Protein AF-A0A7C1D2A9-F1 (afdb_monomer_lite)

Secondary structure (DSSP, 8-state):
-EEEETTEEEE-HHIIIIIITT-TTEEEEE--IIIIIHHHH---SSS--TT-TTSSEEEETTEEEE-----SSGGGS-HHHHHHHHHHHHHHHHTT-EEEEE-SSSS--

Foldseek 3Di:
DDDPDVLEAFFAPCCCPPPNVPDPLEAEEAQELPPPVCVVVVDPDPADDPPPPQRAWDDDPSYIYGHDDDDPDCVPNDPVNVVVVVVSVVVSVVVVGRYYYYYHGRDGD

Radius of gyration: 13.37 Å; chains: 1; bounding box: 35×26×34 Å

pLDDT: mean 96.4, std 2.94, range [85.56, 98.81]

Sequence (109 aa):
MIEICPNLFVGDQDDYEQNVKYQSGWRVVHACKEPYHRQLLGYKTRGAPKDHPEYLLVTRGKRLYLNLVDVEDPAYVAKEIMDNALSFIDEALKGGDKVLVHCIQGESR

Structure (mmCIF, N/CA/C/O backbone):
data_AF-A0A7C1D2A9-F1
#
_entry.id   AF-A0A7C1D2A9-F1
#
loop_
_atom_site.group_PDB
_atom_site.id
_atom_site.type_symbol
_atom_site.label_atom_id
_atom_site.label_alt_id
_atom_site.label_comp_id
_atom_site.label_asym_id
_atom_site.label_en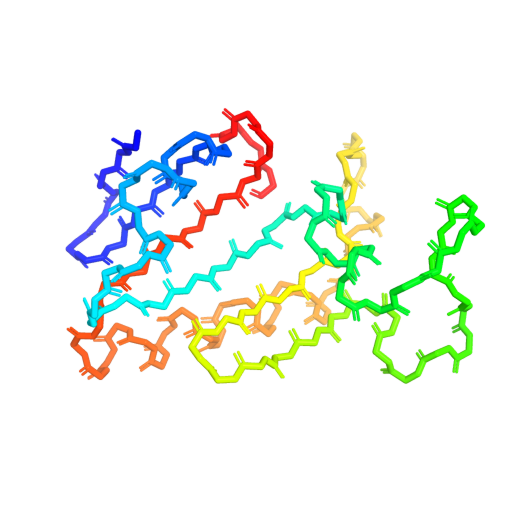tity_id
_atom_site.label_seq_id
_atom_site.pdbx_PDB_ins_code
_atom_site.Cartn_x
_atom_site.Cartn_y
_atom_site.Cartn_z
_atom_site.occupancy
_atom_site.B_iso_or_equiv
_atom_site.auth_seq_id
_atom_site.auth_comp_id
_atom_site.auth_asym_id
_atom_site.auth_atom_id
_atom_site.pdbx_PDB_model_num
ATOM 1 N N . MET A 1 1 ? 1.924 11.632 10.557 1.00 93.38 1 MET A N 1
ATOM 2 C CA . MET A 1 1 ? 0.766 10.784 10.195 1.00 93.38 1 MET A CA 1
ATOM 3 C C . MET A 1 1 ? -0.515 11.584 10.335 1.00 93.38 1 MET A C 1
ATOM 5 O O . MET A 1 1 ? -0.695 12.250 11.350 1.00 93.38 1 MET A O 1
ATOM 9 N N . ILE A 1 2 ? -1.399 11.512 9.345 1.00 97.31 2 ILE A N 1
ATOM 10 C CA . ILE A 1 2 ? -2.703 12.183 9.318 1.00 97.31 2 ILE A CA 1
ATOM 11 C C . ILE A 1 2 ? -3.786 11.125 9.109 1.00 97.31 2 ILE A C 1
ATOM 13 O O . ILE A 1 2 ? -3.669 10.294 8.213 1.00 97.31 2 ILE A O 1
ATOM 17 N N . GLU A 1 3 ? -4.838 11.157 9.923 1.00 97.94 3 GLU A N 1
ATOM 18 C CA . GLU A 1 3 ? -6.039 10.348 9.695 1.00 97.94 3 GLU A CA 1
ATOM 19 C C . GLU A 1 3 ? -6.925 11.044 8.659 1.00 97.94 3 GLU A C 1
ATOM 21 O O . GLU A 1 3 ? -7.358 12.177 8.873 1.00 97.94 3 GLU A O 1
ATOM 26 N N . ILE A 1 4 ? -7.170 10.389 7.525 1.00 96.94 4 ILE A N 1
ATOM 27 C CA . ILE A 1 4 ? -7.960 10.961 6.423 1.00 96.94 4 ILE A CA 1
ATOM 28 C C . ILE A 1 4 ? -9.430 10.542 6.487 1.00 96.94 4 ILE A C 1
ATOM 30 O O . ILE A 1 4 ? -10.318 11.306 6.114 1.00 96.94 4 ILE A O 1
ATOM 34 N N . CYS A 1 5 ? -9.702 9.342 6.993 1.00 95.56 5 CYS A N 1
ATOM 35 C CA . CYS A 1 5 ? -11.026 8.869 7.375 1.00 95.56 5 CYS A CA 1
ATOM 36 C C . CYS A 1 5 ? -10.866 7.811 8.482 1.00 95.56 5 CYS A C 1
ATOM 38 O O . CYS A 1 5 ? -9.735 7.385 8.726 1.00 95.56 5 CYS A O 1
ATOM 40 N N . PRO A 1 6 ? -11.945 7.395 9.173 1.00 97.94 6 PRO A N 1
ATOM 41 C CA . PRO A 1 6 ? -11.826 6.518 10.332 1.00 97.94 6 PRO A CA 1
ATOM 42 C C . PRO A 1 6 ? -10.964 5.287 10.050 1.00 97.94 6 PRO A C 1
ATOM 44 O O . PRO A 1 6 ? -11.265 4.509 9.143 1.00 97.94 6 PRO A O 1
ATOM 47 N N . ASN A 1 7 ? -9.912 5.115 10.853 1.00 98.38 7 ASN A N 1
ATOM 48 C CA . ASN A 1 7 ? -8.931 4.033 10.765 1.00 98.38 7 ASN A CA 1
ATOM 49 C C . ASN A 1 7 ? -8.022 4.041 9.523 1.00 98.38 7 ASN A C 1
ATOM 51 O O . ASN A 1 7 ? -7.210 3.127 9.395 1.00 98.38 7 ASN A O 1
ATOM 55 N N . LEU A 1 8 ? -8.088 5.040 8.641 1.00 98.62 8 LEU A N 1
ATOM 56 C CA . LEU A 1 8 ? -7.199 5.173 7.487 1.00 98.62 8 LEU A CA 1
ATOM 57 C C . LEU A 1 8 ? -6.278 6.380 7.650 1.00 98.62 8 LEU A C 1
ATOM 59 O O . LEU A 1 8 ? -6.717 7.528 7.731 1.00 98.62 8 LEU A O 1
ATOM 63 N N . PHE A 1 9 ? -4.982 6.103 7.631 1.00 98.56 9 PHE A N 1
ATOM 64 C CA . PHE A 1 9 ? -3.933 7.071 7.871 1.00 98.56 9 PHE A CA 1
ATOM 65 C C . PHE A 1 9 ? -2.990 7.159 6.675 1.00 98.56 9 PHE A C 1
ATOM 67 O O . PHE A 1 9 ? -2.625 6.139 6.088 1.00 98.56 9 PHE A O 1
ATOM 74 N N . VAL A 1 10 ? -2.556 8.380 6.370 1.00 98.38 10 VAL A N 1
ATOM 75 C CA . VAL A 1 10 ? -1.443 8.661 5.458 1.00 98.38 10 VAL A CA 1
ATOM 76 C C . VAL A 1 10 ? -0.267 9.182 6.275 1.00 98.38 10 VAL A C 1
ATOM 78 O O . VAL A 1 10 ? -0.446 9.985 7.196 1.00 98.38 10 VAL A O 1
ATOM 81 N N . GLY A 1 11 ? 0.938 8.710 5.979 1.00 98.00 11 GLY A N 1
ATOM 82 C CA . GLY A 1 11 ? 2.133 9.111 6.714 1.00 98.00 11 GLY A CA 1
ATOM 83 C C . GLY A 1 11 ? 3.420 8.941 5.929 1.00 98.00 11 GLY A C 1
ATOM 84 O O . GLY A 1 11 ? 3.410 8.573 4.753 1.00 98.00 11 GLY A O 1
ATOM 85 N N . ASP A 1 12 ? 4.525 9.210 6.605 1.00 98.19 12 ASP A N 1
ATOM 86 C CA . ASP A 1 12 ? 5.882 9.076 6.086 1.00 98.19 12 ASP A CA 1
ATOM 87 C C . ASP A 1 12 ? 6.586 7.810 6.612 1.00 98.19 12 ASP A C 1
ATOM 89 O O . ASP A 1 12 ? 5.978 6.896 7.185 1.00 98.19 12 ASP A O 1
ATOM 93 N N . GLN A 1 13 ? 7.889 7.704 6.356 1.00 97.94 13 GLN A N 1
ATOM 94 C CA . GLN A 1 13 ? 8.693 6.586 6.837 1.00 97.94 13 GLN A CA 1
ATOM 95 C C . GLN A 1 13 ? 8.786 6.537 8.370 1.00 97.94 13 GLN A C 1
ATOM 97 O O . GLN A 1 13 ? 8.736 5.451 8.953 1.00 97.94 13 GLN A O 1
ATOM 102 N N . ASP A 1 14 ? 8.924 7.688 9.023 1.00 98.25 14 ASP A N 1
ATOM 103 C CA . ASP A 1 14 ? 9.124 7.774 10.469 1.00 98.25 14 ASP A CA 1
ATOM 104 C C . ASP A 1 14 ? 7.835 7.437 11.219 1.00 98.25 14 ASP A C 1
ATOM 106 O O . ASP A 1 14 ? 7.874 6.735 12.233 1.00 98.25 14 ASP A O 1
ATOM 110 N N . ASP A 1 15 ? 6.683 7.825 10.671 1.00 98.44 15 ASP A N 1
ATOM 111 C CA . ASP A 1 15 ? 5.372 7.399 11.144 1.00 98.44 15 ASP A CA 1
ATOM 112 C C . ASP A 1 15 ? 5.271 5.875 11.236 1.00 98.44 15 ASP A C 1
ATOM 114 O O . ASP A 1 15 ? 4.818 5.327 12.247 1.00 98.44 15 ASP A O 1
ATOM 118 N N . TYR A 1 16 ? 5.739 5.170 10.205 1.00 98.44 16 TYR A N 1
ATOM 119 C CA . TYR A 1 16 ? 5.787 3.719 10.245 1.00 98.44 16 TYR A CA 1
ATOM 120 C C . TYR A 1 16 ? 6.815 3.209 11.262 1.00 98.44 16 TYR A C 1
ATOM 122 O O . TYR A 1 16 ? 6.458 2.416 12.139 1.00 98.44 16 TYR A O 1
ATOM 130 N N . GLU A 1 17 ? 8.079 3.628 11.148 1.00 98.31 17 GLU A N 1
ATOM 131 C CA . GLU A 1 17 ? 9.186 3.049 11.920 1.00 98.31 17 GLU A CA 1
ATOM 132 C C . GLU A 1 17 ? 9.035 3.277 13.426 1.00 98.31 17 GLU A C 1
ATOM 134 O O . GLU A 1 17 ? 9.323 2.368 14.208 1.00 98.31 17 GLU A O 1
ATOM 139 N N . GLN A 1 18 ? 8.564 4.459 13.829 1.00 98.06 18 GLN A N 1
ATOM 140 C CA . GLN A 1 18 ? 8.487 4.858 15.234 1.00 98.06 18 GLN A CA 1
ATOM 141 C C . GLN A 1 18 ? 7.130 4.549 15.866 1.00 98.06 18 GLN A C 1
ATOM 143 O O . GLN A 1 18 ? 7.076 4.196 17.044 1.00 98.06 18 GLN A O 1
ATOM 148 N N . ASN A 1 19 ? 6.032 4.639 15.103 1.00 98.00 19 ASN A N 1
ATOM 149 C CA . ASN A 1 19 ? 4.690 4.601 15.692 1.00 98.00 19 ASN A CA 1
ATOM 150 C C . ASN A 1 19 ? 3.895 3.336 15.354 1.00 98.00 19 ASN A C 1
ATOM 152 O O . ASN A 1 19 ? 3.069 2.925 16.166 1.00 98.00 19 ASN A O 1
ATOM 156 N N . VAL A 1 20 ? 4.121 2.698 14.197 1.00 98.25 20 VAL A N 1
ATOM 157 C CA . VAL A 1 20 ? 3.241 1.615 13.707 1.00 98.25 20 VAL A CA 1
ATOM 158 C C . VAL A 1 20 ? 3.913 0.244 13.661 1.00 98.25 20 VAL A C 1
ATOM 160 O O . VAL A 1 20 ? 3.267 -0.758 13.962 1.00 98.25 20 VAL A O 1
ATOM 163 N N . LYS A 1 21 ? 5.204 0.161 13.331 1.00 97.31 21 LYS A N 1
ATOM 164 C CA . LYS A 1 21 ? 5.913 -1.086 12.988 1.00 97.31 21 LYS A CA 1
ATOM 165 C C . LYS A 1 21 ? 5.703 -2.256 13.953 1.00 97.31 21 LYS A C 1
ATOM 167 O O . LYS A 1 21 ? 5.611 -3.398 13.496 1.00 97.31 21 LYS A O 1
ATOM 172 N N . TYR A 1 22 ? 5.636 -1.985 15.254 1.00 97.12 22 TYR A N 1
ATOM 173 C CA . TYR A 1 22 ? 5.490 -3.000 16.306 1.00 97.12 22 TYR A CA 1
ATOM 174 C C . TYR A 1 22 ? 4.111 -3.002 16.974 1.00 97.12 22 TYR A C 1
ATOM 176 O O . TYR A 1 22 ? 3.894 -3.735 17.937 1.00 97.12 22 TYR A O 1
ATOM 184 N N . GLN A 1 23 ? 3.174 -2.198 16.475 1.00 97.50 23 GLN A N 1
ATOM 185 C CA . GLN A 1 23 ? 1.829 -2.117 17.023 1.00 97.50 23 GLN A CA 1
ATOM 186 C C . GLN A 1 23 ? 0.925 -3.195 16.425 1.00 97.50 23 GLN A C 1
ATOM 188 O O . GLN A 1 23 ? 0.933 -3.466 15.224 1.00 97.50 23 GLN A O 1
ATOM 193 N N . SER A 1 24 ? 0.101 -3.793 17.280 1.00 96.81 24 SER A N 1
ATOM 194 C CA . SER A 1 24 ? -0.958 -4.706 16.848 1.00 96.81 24 SER A CA 1
ATOM 195 C C . SER A 1 24 ? -2.177 -3.936 16.325 1.00 96.81 24 SER A C 1
ATOM 197 O O . SER A 1 24 ? -2.326 -2.737 16.565 1.00 96.81 24 SER A O 1
ATOM 199 N N . GLY A 1 25 ? -3.043 -4.622 15.574 1.00 97.50 25 GLY A N 1
ATOM 200 C CA . GLY A 1 25 ? -4.251 -4.014 14.997 1.00 97.50 25 GLY A CA 1
ATOM 201 C C . GLY A 1 25 ? -3.993 -3.060 13.827 1.00 97.50 25 GLY A C 1
ATOM 202 O O . GLY A 1 25 ? -4.904 -2.345 13.428 1.00 97.50 25 GLY A O 1
ATOM 203 N N . TRP A 1 26 ? -2.770 -3.042 13.286 1.00 98.50 26 TRP A N 1
ATOM 204 C CA . TRP A 1 26 ? -2.421 -2.276 12.093 1.00 98.50 26 TRP A CA 1
ATOM 205 C C . TRP A 1 26 ? -2.193 -3.181 10.885 1.00 98.50 26 TRP A C 1
ATOM 207 O O . TRP A 1 26 ? -1.574 -4.245 10.992 1.00 98.50 26 TRP A O 1
ATOM 217 N N . ARG A 1 27 ? -2.642 -2.713 9.725 1.00 98.50 27 ARG A N 1
ATOM 218 C CA . ARG A 1 27 ? -2.191 -3.134 8.402 1.00 98.50 27 ARG A CA 1
ATOM 219 C C . ARG A 1 27 ? -1.446 -1.982 7.739 1.00 98.50 27 ARG A C 1
ATOM 221 O O . ARG A 1 27 ? -1.772 -0.819 7.954 1.00 98.50 27 ARG A O 1
ATOM 228 N N . VAL A 1 28 ? -0.416 -2.305 6.964 1.00 98.75 28 VAL A N 1
ATOM 229 C CA . VAL A 1 28 ? 0.483 -1.298 6.384 1.00 98.75 28 VAL A CA 1
ATOM 230 C C . VAL A 1 28 ? 0.627 -1.515 4.887 1.00 98.75 28 VAL A C 1
ATOM 232 O O . VAL A 1 28 ? 0.897 -2.633 4.449 1.00 98.75 28 VAL A O 1
ATOM 235 N N . VAL A 1 29 ? 0.485 -0.438 4.121 1.00 98.81 29 VAL A N 1
ATOM 236 C CA . VAL A 1 29 ? 0.862 -0.367 2.711 1.00 98.81 29 VAL A CA 1
ATOM 237 C C . VAL A 1 29 ? 2.159 0.430 2.617 1.00 98.81 29 VAL A C 1
ATOM 239 O O . VAL A 1 29 ? 2.171 1.645 2.811 1.00 98.81 29 VAL A O 1
ATOM 242 N N . HIS A 1 30 ? 3.255 -0.262 2.315 1.00 98.62 30 HIS A N 1
ATOM 243 C CA . HIS A 1 30 ? 4.523 0.360 1.952 1.00 98.62 30 HIS A CA 1
ATOM 244 C C . HIS A 1 30 ? 4.453 0.794 0.482 1.00 98.62 30 HIS A C 1
ATOM 246 O O . HIS A 1 30 ? 4.875 0.052 -0.410 1.00 98.62 30 HIS A O 1
ATOM 252 N N . ALA A 1 31 ? 3.935 1.996 0.220 1.00 97.88 31 ALA A N 1
ATOM 253 C CA . ALA A 1 31 ? 3.834 2.613 -1.107 1.00 97.88 31 ALA A CA 1
ATOM 254 C C . ALA A 1 31 ? 5.188 3.165 -1.598 1.00 97.88 31 ALA A C 1
ATOM 256 O O . ALA A 1 31 ? 5.317 4.263 -2.139 1.00 97.88 31 ALA A O 1
ATOM 257 N N . CYS A 1 32 ? 6.258 2.406 -1.368 1.00 96.38 32 CYS A N 1
ATOM 258 C CA . CYS A 1 32 ? 7.602 2.762 -1.779 1.00 96.38 32 CYS A CA 1
ATOM 259 C C . CYS A 1 32 ? 8.487 1.527 -1.944 1.00 96.38 32 CYS A C 1
ATOM 261 O O . CYS A 1 32 ? 8.531 0.616 -1.114 1.00 96.38 32 CYS A O 1
ATOM 263 N N . LYS A 1 33 ? 9.270 1.551 -3.021 1.00 95.69 33 LYS A N 1
ATOM 264 C CA . LYS A 1 33 ? 10.285 0.545 -3.310 1.00 95.69 33 LYS A CA 1
ATOM 265 C C . LYS A 1 33 ? 11.379 0.507 -2.239 1.00 95.69 33 LYS A C 1
ATOM 267 O O . LYS A 1 33 ? 11.814 -0.570 -1.829 1.00 95.69 33 LYS A O 1
ATOM 272 N N . GLU A 1 34 ? 11.873 1.683 -1.855 1.00 95.94 34 GLU A N 1
ATOM 273 C CA . GLU A 1 34 ? 12.949 1.844 -0.877 1.00 95.94 34 GLU A CA 1
ATOM 274 C C . GLU A 1 34 ? 12.370 2.299 0.474 1.00 95.94 34 GLU A C 1
ATOM 276 O O . GLU A 1 34 ? 11.541 3.207 0.472 1.00 95.94 34 GLU A O 1
ATOM 281 N N . PRO A 1 35 ? 12.817 1.729 1.609 1.00 96.75 35 PRO A N 1
ATOM 282 C CA . PRO A 1 35 ? 13.672 0.544 1.704 1.00 96.75 35 PRO A CA 1
ATOM 283 C C . PRO A 1 35 ? 12.899 -0.784 1.578 1.00 96.75 35 PRO A C 1
ATOM 285 O O . PRO A 1 35 ? 13.513 -1.830 1.379 1.00 96.75 35 PRO A O 1
ATOM 288 N N . TYR A 1 36 ? 11.572 -0.769 1.718 1.00 97.94 36 TYR A N 1
ATOM 289 C CA . TYR A 1 36 ? 10.803 -1.942 2.147 1.00 97.94 36 TYR A CA 1
ATOM 290 C C . TYR A 1 36 ? 10.729 -3.078 1.129 1.00 97.94 36 TYR A C 1
ATOM 292 O O . TYR A 1 36 ? 11.104 -4.205 1.452 1.00 97.94 36 TYR A O 1
ATOM 300 N N . HIS A 1 37 ? 10.283 -2.803 -0.099 1.00 98.06 37 HIS A N 1
ATOM 301 C CA . HIS A 1 37 ? 10.190 -3.832 -1.138 1.00 98.06 37 HIS A CA 1
ATOM 302 C C . HIS A 1 37 ? 11.572 -4.417 -1.469 1.00 98.06 37 HIS A C 1
ATOM 304 O O . HIS A 1 37 ? 11.742 -5.633 -1.579 1.00 98.06 37 HIS A O 1
ATOM 310 N N . ARG A 1 38 ? 12.597 -3.554 -1.547 1.00 97.94 38 ARG A N 1
ATOM 311 C CA . ARG A 1 38 ? 13.983 -3.991 -1.757 1.00 97.94 38 ARG A CA 1
ATOM 312 C C . ARG A 1 38 ? 14.482 -4.889 -0.642 1.00 97.94 38 ARG A C 1
ATOM 314 O O . ARG A 1 38 ? 15.068 -5.928 -0.928 1.00 97.94 38 ARG A O 1
ATOM 321 N N . GLN A 1 39 ? 14.332 -4.468 0.608 1.00 97.69 39 GLN A N 1
ATOM 322 C CA . GLN A 1 39 ? 14.820 -5.243 1.744 1.00 97.69 39 GLN A CA 1
ATOM 323 C C . GLN A 1 39 ? 14.113 -6.593 1.833 1.00 97.69 39 GLN A C 1
ATOM 325 O O . GLN A 1 39 ? 14.776 -7.591 2.105 1.00 97.69 39 GLN A O 1
ATOM 330 N N . LEU A 1 40 ? 12.811 -6.632 1.540 1.00 97.88 40 LEU A N 1
ATOM 331 C CA . LEU A 1 40 ? 12.028 -7.861 1.549 1.00 97.88 40 LEU A CA 1
ATOM 332 C C . LEU A 1 40 ? 12.515 -8.876 0.505 1.00 97.88 40 LEU A C 1
ATOM 334 O O . LEU A 1 40 ? 12.693 -10.044 0.839 1.00 97.88 40 LEU A O 1
ATOM 338 N N . LEU A 1 41 ? 12.743 -8.442 -0.739 1.00 97.44 41 LEU A N 1
ATOM 339 C CA . LEU A 1 41 ? 13.173 -9.334 -1.825 1.00 97.44 41 LEU A CA 1
ATOM 340 C C . LEU A 1 41 ? 14.699 -9.501 -1.927 1.00 97.44 41 LEU A C 1
ATOM 342 O O . LEU A 1 41 ? 15.193 -10.339 -2.676 1.00 97.44 41 LEU A O 1
ATOM 346 N N . GLY A 1 42 ? 15.476 -8.685 -1.215 1.00 97.69 42 GLY A N 1
ATOM 347 C CA . GLY A 1 42 ? 16.930 -8.808 -1.105 1.00 97.69 42 GLY A CA 1
ATOM 348 C C . GLY A 1 42 ? 17.745 -8.402 -2.342 1.00 97.69 42 GLY A C 1
ATOM 349 O O . GLY A 1 42 ? 18.975 -8.518 -2.310 1.00 97.69 42 GLY A O 1
ATOM 350 N N . TYR A 1 43 ? 17.126 -7.894 -3.415 1.00 96.44 43 TYR A N 1
ATOM 351 C CA . TYR A 1 43 ? 17.844 -7.558 -4.651 1.00 96.44 43 TYR A CA 1
ATOM 352 C C . TYR A 1 43 ? 18.830 -6.389 -4.473 1.00 96.44 43 TYR A C 1
ATOM 354 O O . TYR A 1 43 ? 18.544 -5.361 -3.848 1.00 96.44 43 TYR A O 1
ATOM 362 N N . LYS A 1 44 ? 20.019 -6.536 -5.072 1.00 94.75 44 LYS A N 1
ATOM 363 C CA . LYS A 1 44 ? 21.121 -5.552 -5.007 1.00 94.75 44 LYS A CA 1
ATOM 364 C C . LYS A 1 44 ? 21.244 -4.681 -6.260 1.00 94.75 44 LYS A C 1
ATOM 366 O O . LYS A 1 44 ? 21.914 -3.656 -6.238 1.00 94.75 44 LYS A O 1
ATOM 371 N N . THR A 1 45 ? 20.563 -5.058 -7.337 1.00 94.69 45 THR A N 1
ATOM 372 C CA . THR A 1 45 ? 20.468 -4.312 -8.601 1.00 94.69 45 THR A CA 1
ATOM 373 C C . THR A 1 45 ? 19.638 -3.035 -8.458 1.00 94.69 45 THR A C 1
ATOM 375 O O . THR A 1 45 ? 18.960 -2.824 -7.454 1.00 94.69 45 THR A O 1
ATOM 378 N N . ARG A 1 46 ? 19.628 -2.160 -9.475 1.00 91.94 46 ARG A N 1
ATOM 379 C CA . ARG A 1 46 ? 18.857 -0.901 -9.428 1.00 91.94 46 ARG A CA 1
ATOM 380 C C . ARG A 1 46 ? 17.364 -1.123 -9.154 1.00 91.94 46 ARG A C 1
ATOM 382 O O . ARG A 1 46 ? 16.781 -0.336 -8.414 1.00 91.94 46 ARG A O 1
ATOM 389 N N . GLY A 1 47 ? 16.768 -2.188 -9.681 1.00 92.50 47 GLY A N 1
ATOM 390 C CA . GLY A 1 47 ? 15.396 -2.616 -9.390 1.00 92.50 47 GLY A CA 1
ATOM 391 C C . GLY A 1 47 ? 15.304 -4.130 -9.224 1.00 92.50 47 GLY A C 1
ATOM 392 O O . GLY A 1 47 ? 16.294 -4.825 -9.465 1.00 92.50 47 GLY A O 1
ATOM 393 N N . ALA A 1 48 ? 14.129 -4.614 -8.818 1.00 95.44 48 ALA A N 1
ATOM 394 C CA . ALA A 1 48 ? 13.832 -6.042 -8.772 1.00 95.44 48 ALA A CA 1
ATOM 395 C C . ALA A 1 48 ? 14.015 -6.686 -10.167 1.00 95.44 48 ALA A C 1
ATOM 397 O O . ALA A 1 48 ? 13.835 -5.994 -11.177 1.00 95.44 48 ALA A O 1
ATOM 398 N N . PRO A 1 49 ? 14.383 -7.977 -10.254 1.00 95.06 49 PRO A N 1
ATOM 399 C CA . PRO A 1 49 ? 14.391 -8.709 -11.522 1.00 95.06 49 PRO A CA 1
ATOM 400 C C . PRO A 1 49 ? 13.003 -8.675 -12.173 1.00 95.06 49 PRO A C 1
ATOM 402 O O . PRO A 1 49 ? 12.005 -8.891 -11.492 1.00 95.06 49 PRO A O 1
ATOM 405 N N . LYS A 1 50 ? 12.927 -8.372 -13.475 1.00 94.38 50 LYS A N 1
ATOM 406 C CA . LYS A 1 50 ? 11.643 -8.173 -14.183 1.00 94.38 50 LYS A CA 1
ATOM 407 C C . LYS A 1 50 ? 10.792 -9.442 -14.273 1.00 94.38 50 LYS A C 1
ATOM 409 O O . LYS A 1 50 ? 9.586 -9.354 -14.445 1.00 94.38 50 LYS A O 1
ATOM 414 N N . ASP A 1 51 ? 11.439 -10.594 -14.199 1.00 95.69 51 ASP A N 1
ATOM 415 C CA . ASP A 1 51 ? 10.857 -11.931 -14.196 1.00 95.69 51 ASP A CA 1
ATOM 416 C C . ASP A 1 51 ? 10.523 -12.435 -12.783 1.00 95.69 51 ASP A C 1
ATOM 418 O O . ASP A 1 51 ? 10.005 -13.540 -12.630 1.00 95.69 51 ASP A O 1
ATOM 422 N N . HIS A 1 52 ? 10.791 -11.641 -11.739 1.00 96.69 52 HIS A N 1
ATOM 423 C CA . HIS A 1 52 ? 10.432 -12.014 -10.379 1.00 96.69 52 HIS A CA 1
ATOM 424 C C . HIS A 1 52 ? 8.899 -12.035 -10.235 1.00 96.69 52 HIS A C 1
ATOM 426 O O . HIS A 1 52 ? 8.251 -11.042 -10.571 1.00 96.69 52 HIS A O 1
ATOM 432 N N . PRO A 1 53 ? 8.295 -13.104 -9.685 1.00 96.88 53 PRO A N 1
ATOM 433 C CA . PRO A 1 53 ? 6.835 -13.203 -9.557 1.00 96.88 53 PRO A CA 1
ATOM 434 C C . PRO A 1 53 ? 6.244 -12.100 -8.670 1.00 96.88 53 PRO A C 1
ATOM 436 O O . PRO A 1 53 ? 5.098 -11.708 -8.826 1.00 96.88 53 PRO A O 1
ATOM 439 N N . GLU A 1 54 ? 7.057 -11.572 -7.759 1.00 97.62 54 GLU A N 1
ATOM 440 C CA . GLU A 1 54 ? 6.706 -10.479 -6.848 1.00 97.62 54 GLU A CA 1
ATOM 441 C C . GLU A 1 54 ? 7.299 -9.137 -7.310 1.00 97.62 54 GLU A C 1
ATOM 443 O O . GLU A 1 54 ? 7.644 -8.293 -6.494 1.00 97.62 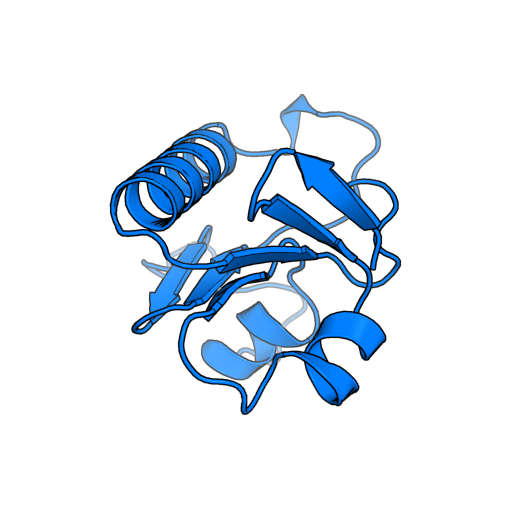54 GLU A O 1
ATOM 448 N N . TYR A 1 55 ? 7.521 -8.949 -8.617 1.00 97.69 55 TYR A N 1
ATOM 449 C CA . TYR A 1 55 ? 8.163 -7.739 -9.141 1.00 97.69 55 TYR A CA 1
ATOM 450 C C . TYR A 1 55 ? 7.384 -6.458 -8.818 1.00 97.69 55 TYR A C 1
ATOM 452 O O . TYR A 1 55 ? 8.002 -5.444 -8.493 1.00 97.69 55 TYR A O 1
ATOM 460 N N . LEU A 1 56 ? 6.055 -6.478 -8.955 1.00 97.62 56 LEU A N 1
ATOM 461 C CA . LEU A 1 56 ? 5.212 -5.296 -8.748 1.00 97.62 56 LEU A CA 1
ATOM 462 C C . LEU A 1 56 ? 4.862 -5.088 -7.279 1.00 97.62 56 LEU A C 1
ATOM 464 O O . LEU A 1 56 ? 4.881 -3.958 -6.787 1.00 97.62 56 LEU A O 1
ATOM 468 N N . LEU A 1 57 ? 4.505 -6.170 -6.596 1.00 98.19 57 LEU A N 1
ATOM 469 C CA . LEU A 1 57 ? 4.017 -6.133 -5.233 1.00 98.19 57 LEU A CA 1
ATOM 470 C C . LEU A 1 57 ? 4.135 -7.492 -4.564 1.00 98.19 57 LEU A C 1
ATOM 472 O O . LEU A 1 57 ? 4.257 -8.530 -5.216 1.00 98.19 57 LEU A O 1
ATOM 476 N N . VAL A 1 58 ? 4.031 -7.470 -3.241 1.00 98.38 58 VAL A N 1
ATOM 477 C CA . VAL A 1 58 ? 3.970 -8.672 -2.425 1.00 98.38 58 VAL A CA 1
ATOM 478 C C . VAL A 1 58 ? 3.295 -8.404 -1.092 1.00 98.38 58 VAL A C 1
ATOM 480 O O . VAL A 1 58 ? 3.565 -7.402 -0.431 1.00 98.38 58 VAL A O 1
ATOM 483 N N . THR A 1 59 ? 2.460 -9.34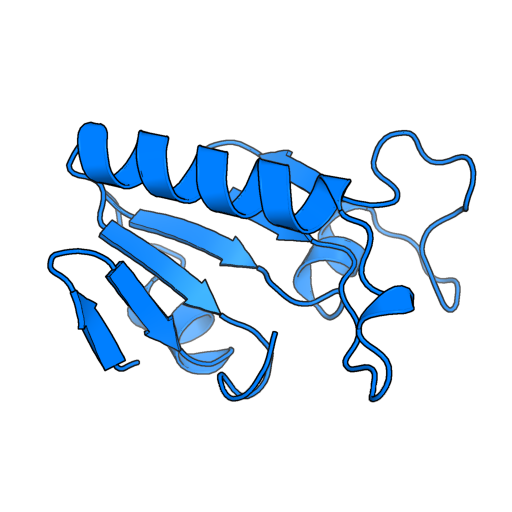4 -0.657 1.00 98.31 59 THR A N 1
ATOM 484 C CA . THR A 1 59 ? 1.853 -9.332 0.677 1.00 98.31 59 THR A CA 1
ATOM 485 C C . THR A 1 59 ? 2.571 -10.317 1.593 1.00 98.31 59 THR A C 1
ATOM 487 O O . THR A 1 59 ? 2.832 -11.470 1.232 1.00 98.31 59 THR A O 1
ATOM 490 N N . ARG A 1 60 ? 2.880 -9.877 2.814 1.00 97.69 60 ARG A N 1
ATOM 491 C CA . ARG A 1 60 ? 3.359 -10.724 3.914 1.00 97.69 60 ARG A CA 1
ATOM 492 C C . ARG A 1 60 ? 2.578 -10.371 5.175 1.00 97.69 60 ARG A C 1
ATOM 494 O O . ARG A 1 60 ? 2.798 -9.327 5.785 1.00 97.69 60 ARG A O 1
ATOM 501 N N . GLY A 1 61 ? 1.658 -11.246 5.576 1.00 96.19 61 GLY A N 1
ATOM 502 C CA . GLY A 1 61 ? 0.802 -11.016 6.741 1.00 96.19 61 GLY A CA 1
ATOM 503 C C . GLY A 1 61 ? 0.003 -9.716 6.611 1.00 96.19 61 GLY A C 1
ATOM 504 O O . GLY A 1 61 ? -0.680 -9.502 5.617 1.00 96.19 61 GLY A O 1
ATOM 505 N N . LYS A 1 62 ? 0.118 -8.830 7.606 1.00 97.69 62 LYS A N 1
ATOM 506 C CA . LYS A 1 62 ? -0.575 -7.530 7.643 1.00 97.69 62 LYS A CA 1
ATOM 507 C C . LYS A 1 62 ? 0.144 -6.413 6.870 1.00 97.69 62 LYS A C 1
ATOM 509 O O . LYS A 1 62 ? -0.094 -5.237 7.133 1.00 97.69 62 LYS A O 1
ATOM 514 N N . ARG A 1 63 ? 1.045 -6.750 5.947 1.00 98.38 63 ARG A N 1
ATOM 515 C CA . ARG A 1 63 ? 1.835 -5.766 5.199 1.00 98.38 63 ARG A CA 1
ATOM 516 C C . ARG A 1 63 ? 1.799 -6.039 3.703 1.00 98.38 63 ARG A C 1
ATOM 518 O O . ARG A 1 63 ? 2.079 -7.160 3.277 1.00 98.38 63 ARG A O 1
ATOM 525 N N . LEU A 1 64 ? 1.505 -4.995 2.939 1.00 98.81 64 LEU A N 1
ATOM 526 C CA . LEU A 1 64 ? 1.607 -4.948 1.488 1.00 98.81 64 LEU A CA 1
ATOM 527 C C . LEU A 1 64 ? 2.829 -4.107 1.114 1.00 98.81 64 LEU A C 1
ATOM 529 O O . LEU A 1 64 ? 2.989 -2.983 1.586 1.00 98.81 64 LEU A O 1
ATOM 533 N N . TYR A 1 65 ? 3.694 -4.659 0.274 1.00 98.69 65 TYR A N 1
ATOM 534 C CA . TYR A 1 65 ? 4.924 -4.028 -0.183 1.00 98.69 65 TYR A CA 1
ATOM 535 C C . TYR A 1 65 ? 4.807 -3.749 -1.670 1.00 98.69 65 TYR A C 1
ATOM 537 O O . TYR A 1 65 ? 4.622 -4.684 -2.446 1.00 98.69 65 TYR A O 1
ATOM 545 N N . LEU A 1 66 ? 4.924 -2.484 -2.065 1.00 98.31 66 LEU A N 1
ATOM 546 C CA . LEU A 1 66 ? 4.762 -2.062 -3.452 1.00 98.31 66 LEU A CA 1
ATOM 547 C C . LEU A 1 66 ? 6.109 -1.641 -4.038 1.00 98.31 66 LEU A C 1
ATOM 549 O O . LEU A 1 66 ? 6.850 -0.856 -3.442 1.00 98.31 66 LEU A O 1
ATOM 553 N N . ASN A 1 67 ? 6.420 -2.105 -5.245 1.00 96.94 67 ASN A N 1
ATOM 554 C CA . ASN A 1 67 ? 7.572 -1.637 -6.009 1.00 96.94 67 ASN A CA 1
ATOM 555 C C . ASN A 1 67 ? 7.254 -0.307 -6.712 1.00 96.94 67 ASN A C 1
ATOM 557 O O . ASN A 1 67 ? 7.294 -0.203 -7.936 1.00 96.94 67 ASN A O 1
ATOM 561 N N . LEU A 1 68 ? 6.914 0.714 -5.922 1.00 95.00 68 LEU A N 1
ATOM 562 C CA . LEU A 1 68 ? 6.596 2.055 -6.407 1.00 95.00 68 LEU A CA 1
ATOM 563 C C . LEU A 1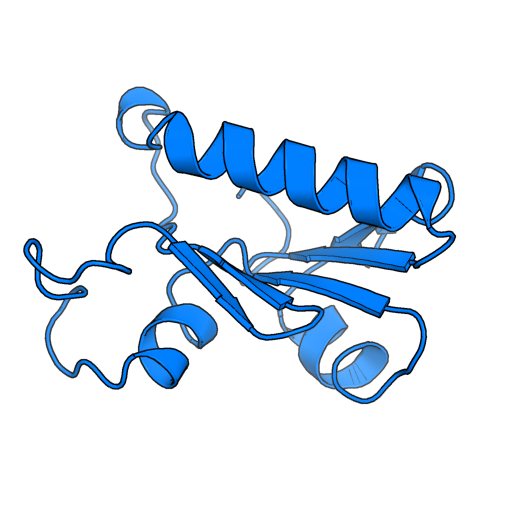 68 ? 7.787 3.000 -6.272 1.00 95.00 68 LEU A C 1
ATOM 565 O O . LEU A 1 68 ? 8.422 3.115 -5.218 1.00 95.00 68 LEU A O 1
ATOM 569 N N . VAL A 1 69 ? 8.058 3.725 -7.348 1.00 91.81 69 VAL A N 1
ATOM 570 C CA . VAL A 1 69 ? 8.945 4.889 -7.365 1.00 91.81 69 VAL A CA 1
ATOM 571 C C . VAL A 1 69 ? 8.114 6.119 -7.688 1.00 91.81 69 VAL A C 1
ATOM 573 O O . VAL A 1 69 ? 7.038 5.998 -8.265 1.00 91.81 69 VAL A O 1
ATOM 576 N N . ASP A 1 70 ? 8.590 7.282 -7.260 1.00 89.25 70 ASP A N 1
ATOM 577 C CA . ASP A 1 70 ? 7.911 8.534 -7.568 1.00 89.25 70 ASP A CA 1
ATOM 578 C C . ASP A 1 70 ? 8.120 8.861 -9.049 1.00 89.25 70 ASP A C 1
ATOM 580 O O . ASP A 1 70 ? 9.251 8.795 -9.544 1.00 89.25 70 ASP A O 1
ATOM 584 N N . VAL A 1 71 ? 7.027 9.111 -9.763 1.00 89.81 71 VAL A N 1
ATOM 585 C CA . VAL A 1 71 ? 7.005 9.318 -11.214 1.00 89.81 71 VAL A CA 1
ATOM 586 C C . VAL A 1 71 ? 6.048 10.452 -11.544 1.00 89.81 71 VAL A C 1
ATOM 588 O O . VAL A 1 71 ? 4.972 10.546 -10.966 1.00 89.81 71 VAL A O 1
ATOM 591 N N . GLU A 1 72 ? 6.430 11.298 -12.499 1.00 90.06 72 GLU A N 1
ATOM 592 C CA . GLU A 1 72 ? 5.588 12.420 -12.936 1.00 90.06 72 GLU A CA 1
ATOM 593 C C . GLU A 1 72 ? 4.385 11.958 -13.767 1.00 90.06 72 GLU A C 1
ATOM 595 O O . GLU A 1 72 ? 3.318 12.561 -13.701 1.00 90.06 72 GLU A O 1
ATOM 600 N N . ASP A 1 73 ? 4.557 10.888 -14.551 1.00 91.25 73 ASP A N 1
ATOM 601 C CA . ASP A 1 73 ? 3.515 10.344 -15.419 1.00 91.25 73 ASP A CA 1
ATOM 602 C C . ASP A 1 73 ? 2.847 9.118 -14.760 1.00 91.25 73 ASP A C 1
ATOM 604 O O . ASP A 1 73 ? 3.492 8.069 -14.603 1.00 91.25 73 ASP A O 1
ATOM 608 N N . PRO A 1 74 ? 1.550 9.209 -14.403 1.00 86.69 74 PRO A N 1
ATOM 609 C CA . PRO A 1 74 ? 0.795 8.112 -13.804 1.00 86.69 74 PRO A CA 1
ATOM 610 C C . PRO A 1 74 ? 0.738 6.846 -14.663 1.00 86.69 74 PRO A C 1
ATOM 612 O O . PRO A 1 74 ? 0.501 5.768 -14.121 1.00 86.69 74 PRO A O 1
ATOM 615 N N . ALA A 1 75 ? 0.972 6.932 -15.978 1.00 90.75 75 ALA A N 1
ATOM 616 C CA . ALA A 1 75 ? 1.012 5.765 -16.858 1.00 90.75 75 ALA A CA 1
ATOM 617 C C . ALA A 1 75 ? 2.120 4.761 -16.480 1.00 90.7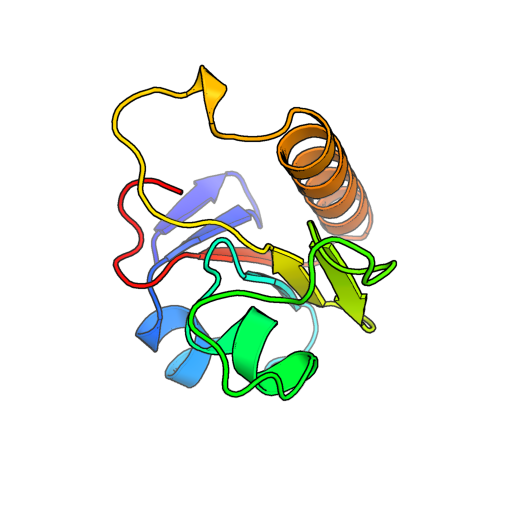5 75 ALA A C 1
ATOM 619 O O . ALA A 1 75 ? 2.033 3.585 -16.839 1.00 90.75 75 ALA A O 1
ATOM 620 N N . TYR A 1 76 ? 3.141 5.194 -15.730 1.00 89.62 76 TYR A N 1
ATOM 621 C CA . TYR A 1 76 ? 4.176 4.308 -15.188 1.00 89.62 76 TYR A CA 1
ATOM 622 C C . TYR A 1 76 ? 3.768 3.595 -13.896 1.00 89.62 76 TYR A C 1
ATOM 624 O O . TYR A 1 76 ? 4.498 2.713 -13.435 1.00 89.62 76 TYR A O 1
ATOM 632 N N . VAL A 1 77 ? 2.612 3.927 -13.318 1.00 93.06 77 VAL A N 1
ATOM 633 C CA . VAL A 1 77 ? 2.057 3.196 -12.182 1.00 93.06 77 VAL A CA 1
ATOM 634 C C . VAL A 1 77 ? 1.137 2.095 -12.694 1.00 93.06 77 VAL A C 1
ATOM 636 O O . VAL A 1 77 ? 0.073 2.342 -13.260 1.00 93.06 77 VAL A O 1
ATOM 639 N N . ALA A 1 78 ? 1.553 0.844 -12.498 1.00 94.88 78 ALA A N 1
ATOM 640 C CA . ALA A 1 78 ? 0.778 -0.307 -12.939 1.00 94.88 78 ALA A CA 1
ATOM 641 C C . ALA A 1 78 ? -0.596 -0.342 -12.248 1.00 94.88 78 ALA A C 1
ATOM 643 O O . ALA A 1 78 ? -0.680 -0.297 -11.021 1.00 94.88 78 ALA A O 1
ATOM 644 N N . LYS A 1 79 ? -1.670 -0.512 -13.032 1.00 95.56 79 LYS A N 1
ATOM 645 C CA . LYS A 1 79 ? -3.044 -0.637 -12.510 1.00 95.56 79 LYS A CA 1
ATOM 646 C C . LYS A 1 79 ? -3.162 -1.729 -11.442 1.00 95.56 79 LYS A C 1
ATOM 648 O O . LYS A 1 79 ? -3.843 -1.539 -10.443 1.00 95.56 79 LYS A O 1
ATOM 653 N N . GLU A 1 80 ? -2.447 -2.836 -11.630 1.00 96.81 80 GLU A N 1
ATOM 654 C CA . GLU A 1 80 ? -2.403 -3.952 -10.683 1.00 96.81 80 GLU A CA 1
ATOM 655 C C . GLU A 1 80 ? -1.942 -3.524 -9.282 1.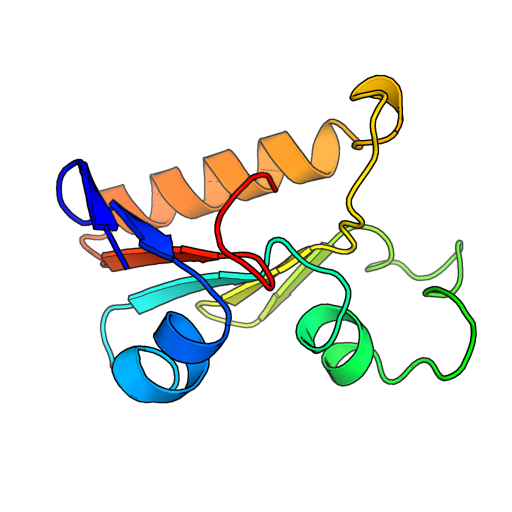00 96.81 80 GLU A C 1
ATOM 657 O O . GLU A 1 80 ? -2.492 -4.004 -8.293 1.00 96.81 80 GLU A O 1
ATOM 662 N N . ILE A 1 81 ? -0.992 -2.588 -9.178 1.00 97.00 81 ILE A N 1
ATOM 663 C CA . ILE A 1 81 ? -0.551 -2.050 -7.886 1.00 97.00 81 ILE A CA 1
ATOM 664 C C . ILE A 1 81 ? -1.702 -1.313 -7.197 1.00 97.00 81 ILE A C 1
ATOM 666 O O . ILE A 1 81 ? -1.974 -1.570 -6.024 1.00 97.00 81 ILE A O 1
ATOM 670 N N . MET A 1 82 ? -2.400 -0.439 -7.927 1.00 96.50 82 MET A N 1
ATOM 671 C CA . MET A 1 82 ? -3.518 0.332 -7.378 1.00 96.50 82 MET A CA 1
ATOM 672 C C . MET A 1 82 ? -4.682 -0.569 -6.964 1.00 96.50 82 MET A C 1
ATOM 674 O O . MET A 1 82 ? -5.184 -0.447 -5.849 1.00 96.50 82 MET A O 1
ATOM 678 N N . ASP A 1 83 ? -5.078 -1.511 -7.822 1.00 98.00 83 ASP A N 1
ATOM 679 C CA . ASP A 1 83 ? -6.184 -2.432 -7.545 1.00 98.00 83 ASP A CA 1
ATOM 680 C C . ASP A 1 83 ? -5.914 -3.276 -6.285 1.00 98.00 83 ASP A C 1
ATOM 682 O O . ASP A 1 83 ? -6.794 -3.430 -5.431 1.00 98.00 83 ASP A O 1
ATOM 686 N N . ASN A 1 84 ? -4.686 -3.788 -6.133 1.00 98.19 84 ASN A N 1
ATOM 687 C CA . ASN A 1 84 ? -4.295 -4.568 -4.957 1.00 98.19 84 ASN A CA 1
ATOM 688 C C . ASN A 1 84 ? -4.196 -3.704 -3.696 1.00 98.19 84 ASN A C 1
ATOM 690 O O . ASN A 1 84 ? -4.630 -4.145 -2.633 1.00 98.19 84 ASN A O 1
ATOM 694 N N . ALA A 1 85 ? -3.668 -2.480 -3.793 1.00 98.25 85 ALA A N 1
ATOM 695 C CA . ALA A 1 85 ? -3.606 -1.564 -2.657 1.00 98.25 85 ALA A CA 1
ATOM 696 C C . ALA A 1 85 ? -5.009 -1.213 -2.147 1.00 98.25 85 ALA A C 1
ATOM 698 O O . ALA A 1 85 ? -5.276 -1.347 -0.954 1.00 98.25 85 ALA A O 1
ATOM 699 N N . LEU A 1 86 ? -5.927 -0.848 -3.046 1.00 98.19 86 LEU A N 1
ATOM 700 C CA . LEU A 1 86 ? -7.310 -0.527 -2.691 1.00 98.19 86 LEU A CA 1
ATOM 701 C C . LEU A 1 86 ? -8.035 -1.727 -2.074 1.00 98.19 86 LEU A C 1
ATOM 703 O O . LEU A 1 86 ? -8.684 -1.573 -1.042 1.00 98.19 86 LEU A O 1
ATOM 707 N N . SER A 1 87 ? -7.879 -2.921 -2.653 1.00 98.44 87 SER A N 1
ATOM 708 C CA . SER A 1 87 ? -8.482 -4.146 -2.108 1.00 98.44 87 SER A CA 1
ATOM 709 C C . SER A 1 87 ? -7.933 -4.469 -0.714 1.00 98.44 87 SER A C 1
ATOM 711 O O . SER A 1 87 ? -8.694 -4.749 0.209 1.00 98.44 87 SER A O 1
ATOM 713 N N . PHE A 1 88 ? -6.616 -4.347 -0.525 1.00 98.62 88 PHE A N 1
ATOM 714 C CA . PHE A 1 88 ? -5.965 -4.582 0.762 1.00 98.62 88 PHE A CA 1
ATOM 715 C C . PHE A 1 88 ? -6.430 -3.596 1.846 1.00 98.62 88 PHE A C 1
ATOM 717 O O . PHE A 1 88 ? -6.636 -4.000 2.995 1.00 98.62 88 PHE A O 1
ATOM 724 N N . ILE A 1 89 ? -6.607 -2.319 1.487 1.00 98.50 89 ILE A N 1
ATOM 725 C CA . ILE A 1 89 ? -7.129 -1.269 2.374 1.00 98.50 89 ILE A CA 1
ATOM 726 C C . ILE A 1 89 ? -8.596 -1.548 2.729 1.00 98.50 89 ILE A C 1
ATOM 728 O O . ILE A 1 89 ? -8.961 -1.496 3.900 1.00 98.50 89 ILE A O 1
ATOM 732 N N . ASP A 1 90 ? -9.439 -1.883 1.755 1.00 98.44 90 ASP A N 1
ATOM 733 C CA . ASP A 1 90 ? -10.861 -2.160 1.989 1.00 98.44 90 ASP A CA 1
ATOM 734 C C . ASP A 1 90 ? -11.065 -3.375 2.913 1.00 98.44 90 ASP A C 1
ATOM 736 O O . ASP A 1 90 ? -11.799 -3.301 3.902 1.00 98.44 90 ASP A O 1
ATOM 740 N N . GLU A 1 91 ? -10.350 -4.474 2.663 1.00 98.31 91 GLU A N 1
ATOM 741 C CA . GLU A 1 91 ? -10.380 -5.661 3.526 1.00 98.31 91 GLU A CA 1
ATOM 742 C C . GLU A 1 91 ? -9.912 -5.362 4.954 1.00 98.31 91 GLU A C 1
ATOM 744 O O . GLU A 1 91 ? -10.457 -5.901 5.921 1.00 98.31 91 GLU A O 1
ATOM 749 N N . ALA A 1 92 ? -8.895 -4.510 5.097 1.00 98.12 92 ALA A N 1
ATOM 750 C CA . ALA A 1 92 ? -8.380 -4.084 6.389 1.00 98.12 92 ALA A CA 1
ATOM 751 C C . ALA A 1 92 ? -9.434 -3.335 7.205 1.00 98.12 92 ALA A C 1
ATOM 753 O O . ALA A 1 92 ? -9.715 -3.696 8.350 1.00 98.12 92 ALA A O 1
ATOM 754 N N . LEU A 1 93 ? -10.036 -2.318 6.587 1.00 98.25 93 LEU A N 1
ATOM 755 C CA . LEU A 1 93 ? -11.011 -1.447 7.230 1.00 98.25 93 LEU A CA 1
ATOM 756 C C . LEU A 1 93 ? -12.287 -2.215 7.589 1.00 98.25 93 LEU A C 1
ATOM 758 O O . LEU A 1 93 ? -12.794 -2.068 8.701 1.00 98.25 93 LEU A O 1
ATOM 762 N N . LYS A 1 94 ? -12.765 -3.111 6.712 1.00 98.12 94 LYS A N 1
ATOM 763 C CA . LYS A 1 94 ? -13.890 -4.019 7.013 1.00 98.12 94 LYS A CA 1
ATOM 764 C C . LYS A 1 94 ? -13.603 -4.948 8.192 1.00 98.12 94 LYS A C 1
ATOM 766 O O . LYS A 1 94 ? -14.518 -5.296 8.932 1.00 98.12 94 LYS A O 1
ATOM 771 N N . GLY A 1 95 ? -12.342 -5.338 8.372 1.00 97.00 95 GLY A N 1
ATOM 772 C CA . GLY A 1 95 ? -11.883 -6.131 9.511 1.00 97.00 95 GLY A CA 1
ATOM 773 C C . GLY A 1 95 ? -11.705 -5.337 10.810 1.00 97.00 95 GLY A C 1
ATOM 774 O O . GLY A 1 95 ? -11.398 -5.942 11.835 1.00 97.00 95 GLY A O 1
ATOM 775 N N . GLY A 1 96 ? -11.875 -4.010 10.782 1.00 97.75 96 GLY A N 1
ATOM 776 C CA . GLY A 1 96 ? -11.650 -3.127 11.928 1.00 97.75 96 GLY A CA 1
ATOM 777 C C . GLY A 1 96 ? -10.173 -2.861 12.240 1.00 97.75 96 GLY A C 1
ATOM 778 O O . GLY A 1 96 ? -9.871 -2.318 13.303 1.00 97.75 96 GLY A O 1
ATOM 779 N N . ASP A 1 97 ? -9.252 -3.240 11.347 1.00 98.44 97 ASP A N 1
ATOM 780 C CA . ASP A 1 97 ? -7.839 -2.880 11.473 1.00 98.44 97 ASP A CA 1
ATOM 781 C C . ASP A 1 97 ? -7.654 -1.380 11.164 1.00 98.44 97 ASP A C 1
ATOM 783 O O . ASP A 1 97 ? -8.350 -0.801 10.327 1.00 98.44 97 ASP A O 1
ATOM 787 N N . LYS A 1 98 ? -6.655 -0.760 11.797 1.00 98.69 98 LYS A N 1
ATOM 788 C CA . LYS A 1 98 ? -6.115 0.532 11.357 1.00 98.69 98 LYS A CA 1
ATOM 789 C C . LYS A 1 98 ? -5.195 0.324 10.165 1.00 98.69 98 LYS A C 1
ATOM 791 O O . LYS A 1 98 ? -4.452 -0.654 10.119 1.00 98.69 98 LYS A O 1
ATOM 796 N N . VAL A 1 99 ? -5.202 1.251 9.222 1.00 98.75 99 VAL A N 1
ATOM 797 C CA . VAL A 1 99 ? -4.417 1.179 7.994 1.00 98.75 99 VAL A CA 1
ATOM 798 C C . VAL A 1 99 ? -3.489 2.372 7.910 1.00 98.75 99 VAL A C 1
ATOM 800 O O . VAL A 1 99 ? -3.952 3.506 7.912 1.00 98.75 99 VAL A O 1
ATOM 803 N N . LEU A 1 100 ? -2.190 2.114 7.790 1.00 98.69 100 LEU A N 1
ATOM 804 C CA . LEU A 1 100 ? -1.220 3.128 7.390 1.00 98.69 100 LEU A CA 1
ATOM 805 C C . LEU A 1 100 ? -0.847 2.913 5.923 1.00 98.69 100 LEU A C 1
ATOM 807 O O . LEU A 1 100 ? -0.251 1.889 5.582 1.00 98.69 100 LEU A O 1
ATOM 811 N N . VAL A 1 101 ? -1.156 3.888 5.076 1.00 98.56 101 VAL A N 1
ATOM 812 C CA . VAL A 1 101 ? -0.569 4.020 3.741 1.00 98.56 101 VAL A CA 1
ATOM 813 C C . VAL A 1 101 ? 0.566 5.023 3.845 1.00 98.56 101 VAL A C 1
ATOM 815 O O . VAL A 1 101 ? 0.361 6.147 4.300 1.00 98.56 101 VAL A O 1
ATOM 818 N N . HIS A 1 102 ? 1.778 4.622 3.478 1.00 98.25 102 HIS A N 1
ATOM 819 C CA . HIS A 1 102 ? 2.909 5.533 3.558 1.00 98.25 102 HIS A CA 1
ATOM 820 C C . HIS A 1 102 ? 3.910 5.318 2.432 1.00 98.25 102 HIS A C 1
ATOM 822 O O . HIS A 1 102 ? 4.143 4.197 1.970 1.00 98.25 102 HIS A O 1
ATOM 828 N N . CYS A 1 103 ? 4.558 6.408 2.046 1.00 95.88 103 CYS A N 1
ATOM 829 C CA . CYS A 1 103 ? 5.787 6.369 1.270 1.00 95.88 103 CYS A CA 1
ATOM 830 C C . CYS A 1 103 ? 6.933 6.956 2.106 1.00 95.88 103 CYS A C 1
ATOM 832 O O . CYS A 1 103 ? 6.838 7.030 3.330 1.00 95.88 103 CYS A O 1
ATOM 834 N N . ILE A 1 104 ? 8.038 7.347 1.466 1.00 94.94 104 ILE A N 1
ATOM 835 C CA . ILE A 1 104 ? 9.201 7.872 2.197 1.00 94.94 104 ILE A CA 1
ATOM 836 C C . ILE A 1 104 ? 8.860 9.208 2.877 1.00 94.94 104 ILE A C 1
ATOM 838 O O . ILE A 1 104 ? 9.171 9.379 4.048 1.00 94.94 104 ILE A O 1
ATOM 842 N N . GLN A 1 105 ? 8.204 10.124 2.155 1.00 94.31 105 GLN A N 1
ATOM 843 C CA . GLN A 1 105 ? 7.856 11.471 2.642 1.00 94.31 105 GLN A CA 1
ATOM 844 C C . GLN A 1 105 ? 6.368 11.635 2.988 1.00 94.31 105 GLN A C 1
ATOM 846 O O . GLN A 1 105 ? 5.993 12.623 3.599 1.00 94.31 105 GLN A O 1
ATOM 851 N N . GLY A 1 106 ? 5.513 10.686 2.593 1.00 90.12 106 GLY A N 1
ATOM 852 C CA . GLY A 1 106 ? 4.070 10.756 2.848 1.00 90.12 106 GLY A CA 1
ATOM 853 C C . GLY A 1 106 ? 3.293 11.773 2.008 1.00 90.12 106 GLY A C 1
ATOM 854 O O . GLY A 1 106 ? 2.226 12.205 2.428 1.00 90.12 106 GLY A O 1
ATOM 855 N N . GLU A 1 107 ? 3.809 12.154 0.835 1.00 88.62 107 GLU A N 1
ATOM 856 C CA . GLU A 1 107 ? 3.275 13.286 0.053 1.00 88.62 107 GLU A CA 1
ATOM 857 C C . GLU A 1 107 ? 2.573 12.910 -1.267 1.00 88.62 107 GLU A C 1
ATOM 859 O O . GLU A 1 107 ? 1.833 13.730 -1.801 1.00 88.62 107 GLU A O 1
ATOM 864 N N . SER A 1 108 ? 2.809 11.715 -1.828 1.00 85.56 108 SER A N 1
ATOM 865 C CA . SER A 1 108 ? 2.418 11.399 -3.221 1.00 85.56 108 SER A CA 1
ATOM 866 C C . SER A 1 108 ? 1.888 9.971 -3.416 1.00 85.56 108 SER A C 1
ATOM 868 O O . SER A 1 108 ? 0.702 9.785 -3.677 1.00 85.56 108 SER A O 1
ATOM 870 N N . ARG A 1 109 ? 2.773 8.973 -3.302 1.00 87.62 109 ARG A N 1
ATOM 871 C CA . ARG A 1 109 ? 2.509 7.558 -3.631 1.00 87.62 109 ARG A CA 1
ATOM 872 C C . ARG A 1 109 ? 1.586 6.857 -2.644 1.00 87.62 109 ARG A C 1
ATOM 874 O O . ARG A 1 109 ? 1.752 7.101 -1.427 1.00 87.62 109 ARG A O 1
#